Protein AF-A0A0D6L0T3-F1 (afdb_monomer)

pLDDT: mean 71.69, std 16.86, range [35.41, 88.5]

Radius of gyration: 13.88 Å; Cα contacts (8 Å, |Δi|>4): 94; chains: 1; bounding box: 31×48×29 Å

Secondary structure (DSSP, 8-state):
-----------TT-EEEEEETTEEEEEEEETTEEEEEEEEEES-HHHHHHHHHHHHHHHHHHHTT------

Mean predicted aligned error: 10.22 Å

Sequence (71 aa):
MKTKTPTGRASKGSVTAILSNGRIQLRFHFAGKRHYISTGYPDTPQHWKLAQLKASEIEKDILCERFDPRI

Structure (mmCIF, N/CA/C/O backbone):
data_AF-A0A0D6L0T3-F1
#
_entry.id   AF-A0A0D6L0T3-F1
#
loop_
_atom_site.group_PDB
_atom_site.id
_atom_site.type_symbol
_atom_site.label_atom_id
_atom_site.label_alt_id
_atom_site.label_comp_id
_atom_site.label_asym_id
_atom_site.label_entity_id
_atom_site.label_seq_id
_atom_site.pdbx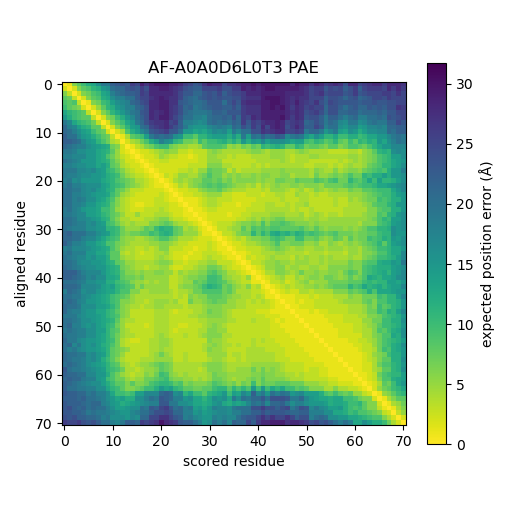_PDB_ins_code
_atom_site.Cartn_x
_atom_site.Cartn_y
_atom_site.Cartn_z
_atom_site.occupancy
_atom_site.B_iso_or_equiv
_atom_site.auth_seq_id
_atom_site.auth_comp_id
_atom_site.auth_asym_id
_atom_site.auth_atom_id
_atom_site.pdbx_PDB_model_num
ATOM 1 N N . MET A 1 1 ? 9.028 36.126 1.657 1.00 37.38 1 MET A N 1
ATOM 2 C CA . MET A 1 1 ? 8.447 34.816 2.026 1.00 37.38 1 MET A CA 1
ATOM 3 C C . MET A 1 1 ? 8.531 33.903 0.809 1.00 37.38 1 MET A C 1
ATOM 5 O O . MET A 1 1 ? 7.789 34.118 -0.136 1.00 37.38 1 MET A O 1
ATOM 9 N N . LYS A 1 2 ? 9.509 32.989 0.747 1.00 35.41 2 LYS A N 1
ATOM 10 C CA . LYS A 1 2 ? 9.687 32.095 -0.412 1.00 35.41 2 LYS A CA 1
ATOM 11 C C . LYS A 1 2 ? 9.009 30.762 -0.100 1.00 35.41 2 LYS A C 1
ATOM 13 O O . LYS A 1 2 ? 9.429 30.055 0.813 1.00 35.41 2 LYS A O 1
ATOM 18 N N . THR A 1 3 ?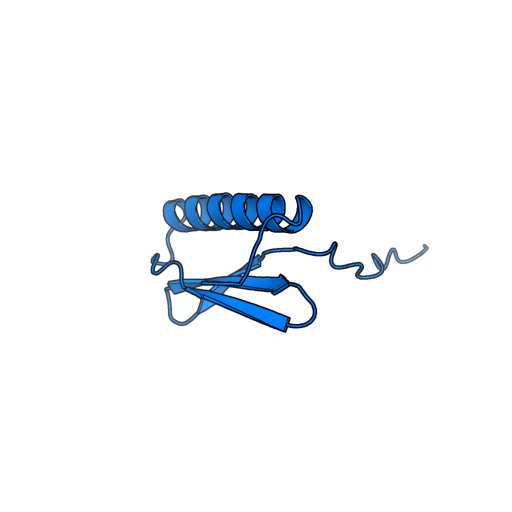 7.926 30.484 -0.816 1.00 41.81 3 THR A N 1
ATOM 19 C CA . THR A 1 3 ? 7.151 29.244 -0.780 1.00 41.81 3 THR A CA 1
ATOM 20 C C . THR A 1 3 ? 8.062 28.066 -1.121 1.00 41.81 3 THR A C 1
ATOM 22 O O . THR A 1 3 ? 8.532 27.915 -2.246 1.00 41.81 3 THR A O 1
ATOM 25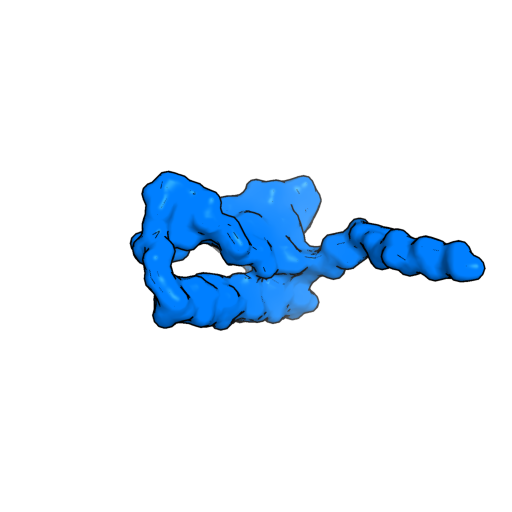 N N . LYS A 1 4 ? 8.361 27.232 -0.121 1.00 43.91 4 LYS A N 1
ATOM 26 C CA . LYS A 1 4 ? 9.015 25.940 -0.329 1.00 43.91 4 LYS A CA 1
ATOM 27 C C . LYS A 1 4 ? 7.979 24.998 -0.931 1.00 43.91 4 LYS A C 1
ATOM 29 O O . LYS A 1 4 ? 7.307 24.284 -0.200 1.00 43.91 4 LYS A O 1
ATOM 34 N N . THR A 1 5 ? 7.838 25.000 -2.249 1.00 42.06 5 THR A N 1
ATOM 35 C CA . THR A 1 5 ? 7.351 23.810 -2.948 1.00 42.06 5 THR A CA 1
ATOM 36 C C . THR A 1 5 ? 8.477 22.786 -2.818 1.00 42.06 5 THR A C 1
ATOM 38 O O . THR A 1 5 ? 9.548 23.024 -3.384 1.00 42.06 5 THR A O 1
ATOM 41 N N . PRO A 1 6 ? 8.336 21.680 -2.064 1.00 45.44 6 PRO A N 1
ATOM 42 C CA . PRO A 1 6 ? 9.269 20.588 -2.230 1.00 45.44 6 PRO A CA 1
ATOM 43 C C . PRO A 1 6 ? 8.955 20.022 -3.609 1.00 45.44 6 PRO A C 1
ATOM 45 O O . PRO A 1 6 ? 7.957 19.330 -3.796 1.00 45.44 6 PRO A O 1
ATOM 48 N N . THR A 1 7 ? 9.762 20.415 -4.594 1.00 43.12 7 THR A N 1
ATOM 49 C CA . THR A 1 7 ? 9.853 19.773 -5.900 1.00 43.12 7 THR A CA 1
ATOM 50 C C . THR A 1 7 ? 9.767 18.276 -5.671 1.00 43.12 7 THR A C 1
ATOM 52 O O . THR A 1 7 ? 10.674 17.691 -5.077 1.00 43.12 7 THR A O 1
ATOM 55 N N . GLY A 1 8 ? 8.624 17.709 -6.067 1.00 43.94 8 GLY A N 1
ATOM 56 C CA . GLY A 1 8 ? 8.233 16.320 -5.898 1.00 43.94 8 GLY A CA 1
ATOM 57 C C . GLY A 1 8 ? 9.171 15.401 -6.658 1.00 43.94 8 GLY A C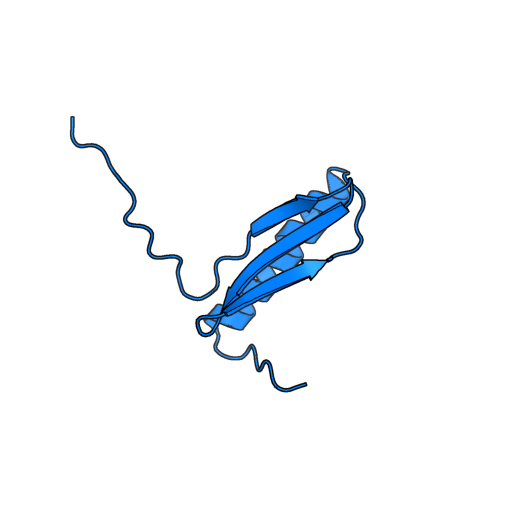 1
ATOM 58 O O . GLY A 1 8 ? 8.828 14.834 -7.688 1.00 43.94 8 GLY A O 1
ATOM 59 N N . ARG A 1 9 ? 10.380 15.242 -6.136 1.00 42.94 9 ARG A N 1
ATOM 60 C CA . ARG A 1 9 ? 11.196 14.074 -6.372 1.00 42.94 9 ARG A CA 1
ATOM 61 C C . ARG A 1 9 ? 10.567 13.034 -5.455 1.00 42.94 9 ARG A C 1
ATOM 63 O O . ARG A 1 9 ? 10.942 12.929 -4.295 1.00 42.94 9 ARG A O 1
ATOM 70 N N . ALA A 1 10 ? 9.532 12.345 -5.937 1.00 44.41 10 ALA A N 1
ATOM 71 C CA . ALA A 1 10 ? 9.201 11.044 -5.381 1.00 44.41 10 ALA A CA 1
ATOM 72 C C . ALA A 1 10 ? 10.482 10.226 -5.559 1.00 44.41 10 ALA A C 1
ATOM 74 O O . ALA A 1 10 ? 10.777 9.758 -6.661 1.00 44.41 10 ALA A O 1
ATOM 75 N N . SER A 1 11 ? 11.328 10.231 -4.525 1.00 46.09 11 SER A N 1
ATOM 76 C CA . SER A 1 11 ? 12.519 9.405 -4.422 1.00 46.09 11 SER A CA 1
ATOM 77 C C . SER A 1 11 ? 12.088 8.032 -4.891 1.00 46.09 11 SER A C 1
ATOM 79 O O . SER A 1 11 ? 11.066 7.548 -4.408 1.00 46.09 11 SER A O 1
ATOM 81 N N . LYS A 1 12 ? 12.753 7.493 -5.918 1.00 53.34 12 LYS A N 1
ATOM 82 C CA . LYS A 1 12 ? 12.468 6.175 -6.497 1.00 53.34 12 LYS A CA 1
ATOM 83 C C . LYS A 1 12 ? 12.079 5.223 -5.348 1.00 53.34 12 LYS A C 1
ATOM 85 O O . LYS A 1 12 ? 12.963 4.850 -4.591 1.00 53.34 12 LYS A O 1
ATOM 90 N N . GLY A 1 13 ? 10.784 4.941 -5.151 1.00 55.91 13 GLY A N 1
ATOM 91 C CA . GLY A 1 13 ? 10.311 4.104 -4.040 1.00 55.91 13 GLY A CA 1
ATOM 92 C C . GLY A 1 13 ? 9.466 4.680 -2.909 1.00 55.91 13 GLY A C 1
ATOM 93 O O . GLY A 1 13 ? 9.207 3.920 -1.988 1.00 55.91 13 GLY A O 1
ATOM 94 N N . SER A 1 14 ? 8.970 5.921 -2.942 1.00 68.31 14 SER A N 1
ATOM 95 C CA . SER A 1 14 ? 8.055 6.369 -1.873 1.00 68.31 14 SER A CA 1
ATOM 96 C C . SER A 1 14 ? 6.779 5.516 -1.800 1.00 68.31 14 SER A C 1
ATOM 98 O O . SER A 1 14 ? 5.981 5.491 -2.746 1.00 68.31 14 SER A O 1
ATOM 100 N N . VAL A 1 15 ? 6.579 4.850 -0.658 1.00 80.69 15 VAL A N 1
ATOM 101 C CA . VAL A 1 15 ? 5.398 4.025 -0.370 1.00 80.69 15 VAL A CA 1
ATOM 102 C C . VAL A 1 15 ? 4.472 4.741 0.595 1.00 80.69 15 VAL A C 1
ATOM 104 O O . VAL A 1 15 ? 4.866 5.166 1.674 1.00 80.69 15 VAL A O 1
ATOM 107 N N . THR A 1 16 ? 3.204 4.876 0.216 1.00 83.56 16 THR A N 1
ATOM 108 C CA . THR A 1 16 ? 2.182 5.539 1.029 1.00 83.56 16 THR A CA 1
ATOM 109 C C . THR A 1 16 ? 1.088 4.553 1.404 1.00 83.56 16 THR A C 1
ATOM 111 O O . THR A 1 16 ? 0.479 3.944 0.527 1.00 83.56 16 THR A O 1
ATOM 114 N N . ALA A 1 17 ? 0.798 4.426 2.697 1.00 84.69 17 ALA A N 1
ATOM 115 C CA . ALA A 1 17 ? -0.394 3.728 3.161 1.00 84.69 17 ALA A CA 1
ATOM 116 C C . ALA A 1 17 ? -1.632 4.619 2.962 1.00 84.69 17 ALA A C 1
ATOM 118 O O . ALA A 1 17 ? -1.666 5.762 3.415 1.00 84.69 17 ALA A O 1
ATOM 119 N N . ILE A 1 18 ? -2.635 4.097 2.267 1.00 86.75 18 ILE A N 1
ATOM 120 C CA . ILE A 1 18 ? -3.938 4.717 2.041 1.00 86.75 18 ILE A CA 1
ATOM 121 C C . ILE A 1 18 ? -5.030 3.811 2.597 1.00 86.75 18 ILE A C 1
ATOM 123 O O . ILE A 1 18 ? -4.882 2.589 2.621 1.00 86.75 18 ILE A O 1
ATOM 127 N N . LEU A 1 19 ? -6.144 4.407 3.003 1.00 84.38 19 LEU A N 1
ATOM 128 C CA . LEU A 1 19 ? -7.344 3.654 3.328 1.00 84.38 19 LEU A CA 1
ATOM 129 C C . LEU A 1 19 ? -8.238 3.538 2.095 1.00 84.38 19 LEU A C 1
ATOM 131 O O . LEU A 1 19 ? -8.476 4.526 1.403 1.00 84.38 19 LEU A O 1
ATOM 135 N N . SER A 1 20 ? -8.760 2.348 1.842 1.00 81.88 20 SER A N 1
ATOM 136 C CA . SER A 1 20 ? -9.698 2.078 0.759 1.00 81.88 20 SER A CA 1
ATOM 137 C C . SER A 1 20 ? -10.723 1.057 1.234 1.00 81.88 20 SER A C 1
ATOM 139 O O . SER A 1 20 ? -10.360 -0.046 1.640 1.00 81.88 20 SER A O 1
ATOM 141 N N . ASN A 1 21 ? -12.003 1.439 1.241 1.00 81.31 21 ASN A N 1
ATOM 142 C CA . ASN A 1 21 ? -13.120 0.605 1.707 1.00 81.31 21 ASN A CA 1
ATOM 143 C C . ASN A 1 21 ? -12.880 -0.054 3.084 1.00 81.31 21 ASN A C 1
ATOM 145 O O . ASN A 1 21 ? -13.126 -1.245 3.266 1.00 81.31 21 ASN A O 1
ATOM 149 N N . GLY A 1 22 ? -12.352 0.710 4.050 1.00 82.38 22 GLY A N 1
ATOM 150 C CA . GLY A 1 22 ? -12.074 0.220 5.409 1.00 82.38 22 GLY A CA 1
ATOM 151 C C . GLY A 1 22 ? -10.860 -0.709 5.521 1.00 82.38 22 GLY A C 1
ATOM 152 O O . GLY A 1 22 ? -10.646 -1.318 6.570 1.00 82.38 22 GLY A O 1
ATOM 153 N N . ARG A 1 23 ? -10.067 -0.833 4.451 1.00 85.25 23 ARG A N 1
ATOM 154 C CA . ARG A 1 23 ? -8.838 -1.625 4.413 1.00 85.25 23 ARG A CA 1
ATOM 155 C C . ARG A 1 23 ? -7.643 -0.753 4.091 1.00 85.25 23 ARG A C 1
ATOM 157 O O . ARG A 1 23 ? -7.731 0.182 3.297 1.00 85.25 23 ARG A O 1
ATOM 164 N N . ILE A 1 24 ? -6.506 -1.100 4.666 1.00 88.38 24 ILE A N 1
ATOM 165 C CA . ILE A 1 24 ? -5.254 -0.414 4.388 1.00 88.38 24 ILE A CA 1
ATOM 166 C C . ILE A 1 24 ? -4.654 -0.981 3.093 1.00 88.38 24 ILE A C 1
ATOM 168 O O . ILE A 1 24 ? -4.605 -2.192 2.863 1.00 88.38 24 ILE A O 1
ATOM 172 N N . GLN A 1 25 ? -4.215 -0.090 2.212 1.00 88.50 25 GLN A N 1
ATOM 173 C CA . GLN A 1 25 ? -3.508 -0.414 0.979 1.00 88.50 25 GLN A CA 1
ATOM 174 C C . GLN A 1 25 ? -2.229 0.410 0.901 1.00 88.50 25 GLN A C 1
ATOM 176 O O . GLN A 1 25 ? -2.205 1.577 1.267 1.00 88.50 25 GLN A O 1
ATOM 181 N N . LEU A 1 26 ? -1.159 -0.180 0.397 1.00 86.75 26 LEU A N 1
ATOM 182 C CA . LEU A 1 26 ? 0.089 0.511 0.115 1.00 86.75 26 LEU A CA 1
ATOM 183 C C . LEU A 1 26 ? 0.103 0.902 -1.354 1.00 86.75 26 LEU A C 1
ATOM 185 O O . LEU A 1 26 ? -0.035 0.055 -2.235 1.00 86.75 26 LEU A O 1
ATOM 189 N N . ARG A 1 27 ? 0.268 2.191 -1.620 1.00 86.00 27 ARG A N 1
ATOM 190 C CA . ARG A 1 27 ? 0.394 2.756 -2.958 1.00 86.00 27 ARG A CA 1
ATOM 191 C C . ARG A 1 27 ? 1.800 3.296 -3.136 1.00 86.00 27 ARG A C 1
ATOM 193 O O . ARG A 1 27 ? 2.228 4.151 -2.366 1.00 86.00 27 ARG A O 1
ATOM 200 N N . PHE A 1 28 ? 2.483 2.861 -4.185 1.00 83.69 28 PHE A N 1
ATOM 201 C CA . PHE A 1 28 ? 3.815 3.361 -4.510 1.00 83.69 28 PHE A CA 1
ATOM 202 C C . PHE A 1 28 ? 4.073 3.381 -6.010 1.00 83.69 28 PHE A C 1
ATOM 204 O O . PHE A 1 28 ? 3.350 2.774 -6.803 1.00 83.69 28 PHE A O 1
ATOM 211 N N . HIS A 1 29 ? 5.098 4.130 -6.399 1.00 77.06 29 HIS A N 1
ATOM 212 C CA . HIS A 1 29 ? 5.591 4.168 -7.768 1.00 77.06 29 HIS A CA 1
ATOM 213 C C . HIS A 1 29 ? 6.966 3.506 -7.820 1.00 77.06 29 HIS A C 1
ATOM 215 O O . HIS A 1 29 ? 7.902 3.962 -7.163 1.00 77.06 29 HIS A O 1
ATOM 221 N N . PHE A 1 30 ? 7.088 2.454 -8.625 1.00 74.62 30 PHE A N 1
ATOM 222 C CA . PHE A 1 30 ? 8.337 1.734 -8.840 1.00 74.62 30 PHE A CA 1
ATOM 223 C C . PHE A 1 30 ? 8.536 1.458 -10.329 1.00 74.62 30 PHE A C 1
ATOM 225 O O . PHE A 1 30 ? 7.576 1.164 -11.036 1.00 74.62 30 PHE A O 1
ATOM 232 N N . ALA A 1 31 ? 9.770 1.608 -10.820 1.00 69.50 31 ALA A N 1
ATOM 233 C CA . ALA A 1 31 ? 10.138 1.361 -12.220 1.00 69.50 31 ALA A CA 1
ATOM 234 C C . ALA A 1 31 ? 9.212 2.038 -13.265 1.00 69.50 31 ALA A C 1
ATOM 236 O O . ALA A 1 31 ? 8.921 1.480 -14.320 1.00 69.50 31 ALA A O 1
ATOM 237 N N . GLY A 1 32 ? 8.703 3.241 -12.962 1.00 74.31 32 GLY A N 1
ATOM 238 C CA . GLY A 1 32 ? 7.780 3.977 -13.839 1.00 74.31 32 GLY A CA 1
ATOM 239 C C . GLY A 1 32 ? 6.329 3.473 -13.832 1.00 74.31 32 GLY A C 1
ATOM 240 O O . GLY A 1 32 ? 5.492 4.033 -14.538 1.00 74.31 32 GLY A O 1
ATOM 241 N N . LYS A 1 33 ? 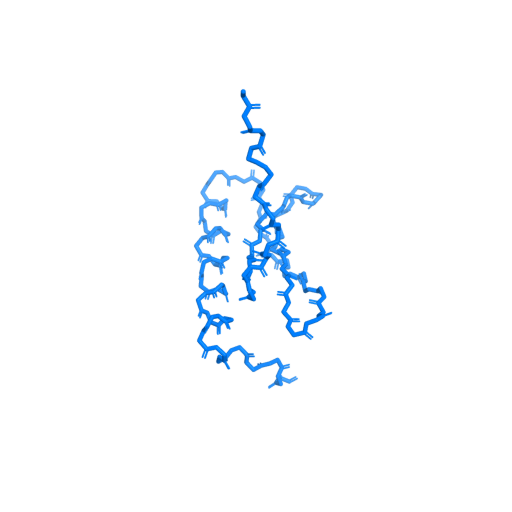5.997 2.465 -13.016 1.00 79.38 33 LYS A N 1
ATOM 242 C CA . LYS A 1 33 ? 4.646 1.910 -12.857 1.00 79.38 33 LYS A CA 1
ATOM 243 C C . LYS A 1 33 ? 4.079 2.193 -11.466 1.00 79.38 33 LYS A C 1
ATOM 245 O O . LYS A 1 33 ? 4.803 2.354 -10.483 1.00 79.38 33 LYS A O 1
ATOM 250 N N . ARG A 1 34 ? 2.748 2.279 -11.396 1.00 83.50 34 ARG A N 1
ATOM 251 C CA . ARG A 1 34 ? 1.990 2.400 -10.145 1.00 83.50 34 ARG A CA 1
ATOM 252 C C . ARG A 1 34 ? 1.679 1.015 -9.613 1.00 83.50 34 ARG A C 1
ATOM 254 O O . ARG A 1 34 ? 1.026 0.239 -10.304 1.00 83.50 34 ARG A O 1
ATOM 261 N N . HIS A 1 35 ? 2.104 0.746 -8.388 1.00 82.88 35 HIS A N 1
ATOM 262 C CA . HIS A 1 35 ? 1.824 -0.498 -7.694 1.00 82.88 35 HIS A CA 1
ATOM 263 C C . HIS A 1 35 ? 0.905 -0.240 -6.504 1.00 82.88 35 HIS A C 1
ATOM 265 O O . HIS A 1 35 ? 1.036 0.754 -5.781 1.00 82.88 35 HIS A O 1
ATOM 271 N N . TYR A 1 36 ? -0.037 -1.160 -6.332 1.00 85.00 36 TYR A N 1
ATOM 272 C CA . TYR A 1 36 ? -0.980 -1.188 -5.228 1.00 85.00 36 TYR A CA 1
ATOM 273 C C . TYR A 1 36 ? -0.834 -2.539 -4.540 1.00 85.00 36 TYR A C 1
ATOM 275 O O . TYR A 1 36 ? -1.012 -3.577 -5.172 1.00 85.00 36 TYR A O 1
ATOM 283 N N . ILE A 1 37 ? -0.507 -2.526 -3.253 1.00 82.38 37 ILE A N 1
ATOM 284 C CA . ILE A 1 37 ? -0.442 -3.723 -2.420 1.00 82.38 37 ILE A CA 1
ATOM 285 C C . ILE A 1 37 ? -1.525 -3.597 -1.360 1.00 82.38 37 ILE A C 1
ATOM 287 O O . ILE A 1 37 ? -1.428 -2.787 -0.442 1.00 82.38 37 ILE A O 1
ATOM 291 N N . SER A 1 38 ? -2.575 -4.401 -1.478 1.00 80.94 38 SER A N 1
ATOM 292 C CA . SER A 1 38 ? -3.555 -4.537 -0.403 1.00 80.94 38 SER A CA 1
ATOM 293 C C . SER A 1 38 ? -2.909 -5.288 0.754 1.00 80.94 38 SER A C 1
ATOM 295 O O . SER A 1 38 ? -2.530 -6.444 0.595 1.00 80.94 38 SER A O 1
ATOM 297 N N . THR A 1 39 ? -2.794 -4.660 1.924 1.00 81.06 39 THR A N 1
ATOM 298 C CA . THR A 1 39 ? -2.274 -5.355 3.113 1.00 81.06 39 THR A CA 1
ATOM 299 C C . THR A 1 39 ? -3.329 -6.255 3.748 1.00 81.06 39 THR A C 1
ATOM 301 O O . THR A 1 39 ? -2.994 -7.108 4.560 1.00 81.06 39 THR A O 1
ATOM 304 N N . GLY A 1 40 ? -4.604 -6.067 3.384 1.00 81.25 40 GLY A N 1
ATOM 305 C CA . GLY A 1 40 ? -5.731 -6.799 3.963 1.00 81.25 40 GLY A CA 1
ATOM 306 C C . GLY A 1 40 ? -6.055 -6.371 5.393 1.00 81.25 40 GLY A C 1
ATOM 307 O O . GLY A 1 40 ? -6.989 -6.905 5.984 1.00 81.25 40 GLY A O 1
ATOM 308 N N . TYR A 1 41 ? -5.322 -5.400 5.940 1.00 82.56 41 TYR A N 1
ATOM 309 C CA . TYR A 1 41 ? -5.528 -4.961 7.303 1.00 82.56 41 TYR A CA 1
ATOM 310 C C . TYR A 1 41 ? -6.747 -4.043 7.424 1.00 82.56 41 TYR A C 1
ATOM 312 O O . TYR A 1 41 ? -6.941 -3.187 6.555 1.00 82.56 41 TYR A O 1
ATOM 320 N N . PRO A 1 42 ? -7.546 -4.182 8.492 1.00 83.75 42 PRO A N 1
ATOM 321 C CA . PRO A 1 42 ? -8.625 -3.252 8.790 1.00 83.75 42 PRO A CA 1
ATOM 322 C C . PRO A 1 42 ? -8.079 -1.891 9.243 1.00 83.75 42 PRO A C 1
ATOM 324 O O . PRO A 1 42 ? -6.926 -1.773 9.665 1.00 83.75 42 PRO A O 1
ATOM 327 N N . ASP A 1 43 ? -8.928 -0.869 9.180 1.00 83.50 43 ASP A N 1
ATOM 328 C CA . ASP A 1 43 ? -8.638 0.479 9.675 1.00 83.50 43 ASP A CA 1
ATOM 329 C C . ASP A 1 43 ? -8.527 0.518 11.208 1.00 83.50 43 ASP A C 1
ATOM 331 O O . ASP A 1 43 ? -9.459 0.896 11.915 1.00 83.50 43 ASP A O 1
ATOM 335 N N . THR A 1 44 ? -7.390 0.079 11.752 1.00 86.19 44 THR A N 1
ATOM 336 C CA . THR A 1 44 ? -7.077 0.261 13.174 1.00 86.19 44 THR A CA 1
ATOM 337 C C . THR A 1 44 ? -5.685 0.858 13.366 1.00 86.19 44 THR A C 1
ATOM 339 O O . THR A 1 44 ? -4.790 0.620 12.549 1.00 86.19 44 THR A O 1
ATOM 342 N N . PRO A 1 45 ? -5.437 1.596 14.464 1.00 84.25 45 PRO A N 1
ATOM 343 C CA . PRO A 1 45 ? -4.149 2.258 14.694 1.00 84.25 45 PRO A CA 1
ATOM 344 C C . PRO A 1 45 ? -2.954 1.291 14.711 1.00 84.25 45 PRO A C 1
ATOM 346 O O . PRO A 1 45 ? -1.868 1.616 14.231 1.00 84.25 45 PRO A O 1
ATOM 349 N N . GLN A 1 46 ? -3.155 0.076 15.231 1.00 86.69 46 GLN A N 1
ATOM 350 C CA . GLN A 1 46 ? -2.137 -0.981 15.240 1.00 86.69 46 GLN A CA 1
ATOM 351 C C . GLN A 1 46 ? -1.804 -1.448 13.819 1.00 86.69 46 GLN A C 1
ATOM 353 O O . GLN A 1 46 ? -0.634 -1.551 13.450 1.00 86.69 46 GLN A O 1
ATOM 358 N N . HIS A 1 47 ? -2.830 -1.667 13.001 1.00 85.25 47 HIS A N 1
ATOM 359 C CA . HIS A 1 47 ? -2.680 -2.073 11.611 1.00 85.25 47 HIS A CA 1
ATOM 360 C C . HIS A 1 47 ? -2.090 -0.972 10.728 1.00 85.25 47 HIS A C 1
ATOM 362 O O . HIS A 1 47 ? -1.315 -1.273 9.824 1.00 85.25 47 HIS A O 1
ATOM 368 N N . TRP A 1 48 ? -2.378 0.297 11.020 1.00 84.81 48 TRP A N 1
ATOM 369 C CA . TRP A 1 48 ? -1.709 1.438 10.392 1.00 84.81 48 TRP A CA 1
ATOM 370 C C . TRP A 1 48 ? -0.213 1.433 10.659 1.00 84.81 48 TRP A C 1
ATOM 372 O O . TRP A 1 48 ? 0.576 1.635 9.737 1.00 84.81 48 TRP A O 1
ATOM 382 N N . LYS A 1 49 ? 0.188 1.132 11.896 1.00 87.19 49 LYS A N 1
ATOM 383 C CA . LYS A 1 49 ? 1.602 1.019 12.254 1.00 87.19 49 LYS A CA 1
ATOM 384 C C . LYS A 1 49 ? 2.270 -0.152 11.529 1.00 87.19 49 LYS A C 1
ATOM 386 O O . LYS A 1 49 ? 3.356 0.020 10.987 1.00 87.19 49 LYS A O 1
ATOM 391 N N . LEU A 1 50 ? 1.597 -1.301 11.431 1.00 86.31 50 LEU A N 1
ATOM 392 C CA . LEU A 1 50 ? 2.071 -2.450 10.644 1.00 86.31 50 LEU A CA 1
ATOM 393 C C . LEU A 1 50 ? 2.170 -2.137 9.146 1.00 86.31 50 LEU A C 1
ATOM 395 O O . LEU A 1 50 ? 3.145 -2.511 8.499 1.00 86.31 50 LEU A O 1
ATOM 399 N N . ALA A 1 51 ? 1.183 -1.440 8.586 1.00 86.19 51 ALA A N 1
ATOM 400 C CA . ALA A 1 51 ? 1.193 -1.037 7.187 1.00 86.19 51 ALA A CA 1
ATOM 401 C C . ALA A 1 51 ? 2.316 -0.037 6.897 1.00 86.19 51 ALA A C 1
ATOM 403 O O . ALA A 1 51 ? 2.983 -0.176 5.880 1.00 86.19 51 ALA A O 1
ATOM 404 N N . GLN A 1 52 ? 2.565 0.925 7.791 1.00 84.62 52 GLN A N 1
ATOM 405 C CA . GLN A 1 52 ? 3.697 1.846 7.673 1.00 84.62 52 GLN A CA 1
ATOM 406 C C . GLN A 1 52 ? 5.041 1.125 7.778 1.00 84.62 52 GLN A C 1
ATOM 408 O O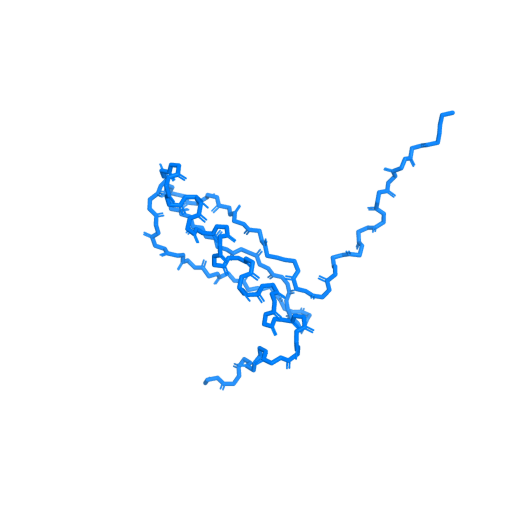 . GLN A 1 52 ? 5.916 1.390 6.965 1.00 84.62 52 GLN A O 1
ATOM 413 N N . LEU A 1 53 ? 5.196 0.177 8.708 1.00 86.94 53 LEU A N 1
ATOM 414 C CA . LEU A 1 53 ? 6.411 -0.642 8.791 1.00 86.94 53 LEU A CA 1
ATOM 415 C C . LEU A 1 53 ? 6.655 -1.401 7.483 1.00 86.94 53 LEU A C 1
ATOM 417 O O . LEU A 1 53 ? 7.744 -1.323 6.922 1.00 86.94 53 LEU A O 1
ATOM 421 N N . LYS A 1 54 ? 5.610 -2.032 6.939 1.00 84.12 54 LYS A N 1
ATOM 422 C CA . LYS A 1 54 ? 5.683 -2.740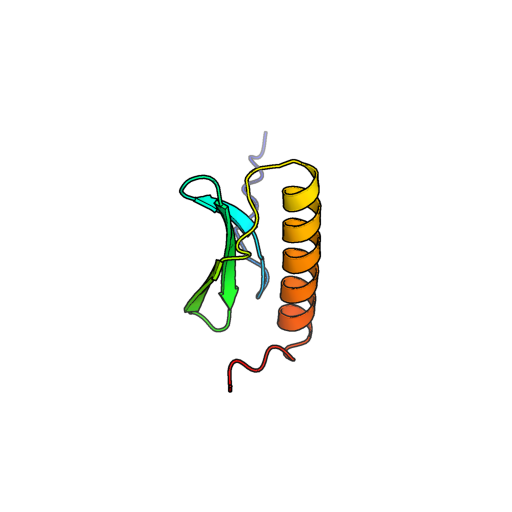 5.656 1.00 84.12 54 LYS A CA 1
ATOM 423 C C . LYS A 1 54 ? 5.947 -1.796 4.481 1.00 84.12 54 LYS A C 1
ATOM 425 O O . LYS A 1 54 ? 6.659 -2.152 3.549 1.00 84.12 54 LYS A O 1
ATOM 430 N N . ALA A 1 55 ? 5.404 -0.580 4.529 1.00 84.94 55 ALA A N 1
ATOM 431 C CA . ALA A 1 55 ? 5.700 0.474 3.566 1.00 84.94 55 ALA A CA 1
ATOM 432 C C . ALA A 1 55 ? 7.180 0.871 3.610 1.00 84.94 55 ALA A C 1
ATOM 434 O O . ALA A 1 55 ? 7.797 0.971 2.555 1.00 84.94 55 ALA A O 1
ATOM 435 N N . SER A 1 56 ? 7.759 1.031 4.804 1.00 83.44 56 SER A N 1
ATOM 436 C CA . SER A 1 56 ? 9.186 1.312 4.981 1.00 83.44 56 SER A CA 1
ATOM 437 C C . SER A 1 56 ? 10.077 0.155 4.532 1.00 83.44 56 SER A C 1
ATOM 439 O O . SER 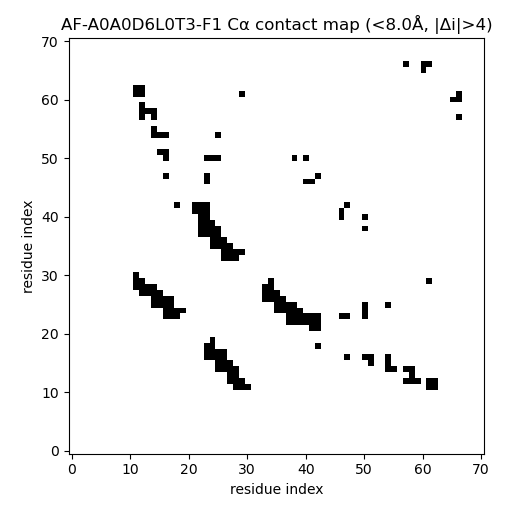A 1 56 ? 11.135 0.404 3.965 1.00 83.44 56 SER A O 1
ATOM 441 N N . GLU A 1 57 ? 9.665 -1.100 4.738 1.00 82.38 57 GLU A N 1
ATOM 442 C CA . GLU A 1 57 ? 10.379 -2.262 4.188 1.00 82.38 57 GLU A CA 1
ATOM 443 C C . GLU A 1 57 ? 10.414 -2.215 2.658 1.00 82.38 57 GLU A C 1
ATOM 445 O O . GLU A 1 57 ? 11.491 -2.291 2.072 1.00 82.38 57 GLU A O 1
ATOM 450 N N . ILE A 1 58 ? 9.259 -1.994 2.020 1.00 78.38 58 ILE A N 1
ATOM 451 C CA . ILE A 1 58 ? 9.162 -1.889 0.558 1.00 78.38 58 ILE A CA 1
ATOM 452 C C . ILE A 1 58 ? 9.956 -0.681 0.045 1.00 78.38 58 ILE A C 1
ATOM 454 O O . ILE A 1 58 ? 10.661 -0.793 -0.952 1.00 78.38 58 ILE A O 1
ATOM 458 N N . GLU A 1 59 ? 9.887 0.466 0.724 1.00 79.12 59 GLU A N 1
ATOM 459 C CA . GLU A 1 59 ? 10.687 1.645 0.380 1.00 79.12 59 GLU A CA 1
ATOM 460 C C . GLU A 1 59 ? 12.189 1.327 0.444 1.00 79.12 59 GLU A C 1
ATOM 462 O O . GLU A 1 59 ? 12.933 1.686 -0.470 1.00 79.12 59 GLU A O 1
ATOM 467 N N . LYS A 1 60 ? 12.631 0.583 1.468 1.00 79.19 60 LYS A N 1
ATOM 468 C CA . LYS A 1 60 ? 14.024 0.141 1.605 1.00 79.19 60 LYS A CA 1
ATOM 469 C C . LYS A 1 60 ? 14.433 -0.838 0.500 1.00 79.19 60 LYS A C 1
ATOM 471 O O . LYS A 1 60 ? 15.527 -0.699 -0.045 1.00 79.19 60 LYS A O 1
ATOM 476 N N . ASP A 1 61 ? 13.576 -1.796 0.153 1.00 72.81 61 ASP A N 1
ATOM 477 C CA . ASP A 1 61 ? 13.836 -2.769 -0.918 1.00 72.81 61 ASP A CA 1
ATOM 478 C C . ASP A 1 61 ? 13.903 -2.106 -2.297 1.00 72.81 61 ASP A C 1
ATOM 480 O O . ASP A 1 61 ? 14.762 -2.449 -3.115 1.00 72.81 61 ASP A O 1
ATOM 484 N N . ILE A 1 62 ? 13.042 -1.113 -2.540 1.00 71.50 62 ILE A N 1
ATOM 485 C CA . ILE A 1 62 ? 13.085 -0.295 -3.751 1.00 71.50 62 ILE A CA 1
ATOM 486 C C . ILE A 1 62 ? 14.372 0.536 -3.797 1.00 71.50 62 ILE A C 1
ATOM 488 O O . ILE A 1 62 ? 15.014 0.607 -4.846 1.00 71.50 62 ILE A O 1
ATOM 492 N N . LEU A 1 63 ? 14.762 1.150 -2.674 1.00 68.81 63 LEU A N 1
ATOM 493 C CA . LEU A 1 63 ? 15.983 1.950 -2.584 1.00 68.81 63 LEU A CA 1
ATOM 494 C C . LEU A 1 63 ? 17.240 1.104 -2.825 1.00 68.81 63 LEU A C 1
ATOM 496 O O . LEU A 1 63 ? 18.183 1.578 -3.450 1.00 68.81 63 LEU A O 1
ATOM 500 N N . CYS A 1 64 ? 17.244 -0.146 -2.360 1.00 64.88 64 CYS A N 1
ATOM 501 C CA . CYS A 1 64 ? 18.325 -1.099 -2.605 1.00 64.88 64 CYS A CA 1
ATOM 502 C C . CYS A 1 64 ? 18.350 -1.668 -4.037 1.00 64.88 64 CYS A C 1
ATOM 504 O O . CYS A 1 64 ? 19.165 -2.551 -4.291 1.00 64.88 64 CYS A O 1
ATOM 506 N N . GLU A 1 65 ? 17.458 -1.234 -4.945 1.00 59.81 65 GLU A N 1
ATOM 507 C CA . GLU A 1 65 ? 17.287 -1.795 -6.304 1.00 59.81 65 GLU A CA 1
ATOM 508 C C . GLU A 1 65 ? 17.123 -3.329 -6.317 1.00 59.81 65 GLU A C 1
ATOM 510 O O . GLU A 1 65 ? 17.297 -3.986 -7.340 1.00 59.81 65 GLU A O 1
ATOM 515 N N . ARG A 1 66 ? 16.756 -3.907 -5.167 1.00 55.44 66 ARG A N 1
ATOM 516 C CA . ARG A 1 66 ? 16.610 -5.350 -4.954 1.00 55.44 66 ARG A CA 1
ATOM 517 C C . ARG A 1 66 ? 15.155 -5.796 -5.043 1.00 55.44 66 ARG A C 1
ATOM 519 O O . ARG A 1 66 ? 14.872 -6.989 -4.982 1.00 55.44 66 ARG A O 1
ATOM 526 N N . PHE A 1 67 ? 14.239 -4.841 -5.194 1.00 53.53 67 PHE A N 1
ATOM 527 C CA . PHE A 1 67 ? 12.860 -5.118 -5.552 1.00 53.53 67 PHE A CA 1
ATOM 528 C C . PHE A 1 67 ? 12.831 -5.637 -6.992 1.00 53.53 67 PHE A C 1
ATOM 530 O O . PHE A 1 67 ? 12.688 -4.868 -7.940 1.00 53.53 67 PHE A O 1
ATOM 537 N N . ASP A 1 68 ? 13.037 -6.941 -7.151 1.00 47.22 68 ASP A N 1
ATOM 538 C CA . ASP A 1 68 ? 12.894 -7.633 -8.421 1.00 47.22 68 ASP A CA 1
ATOM 539 C C . ASP A 1 68 ? 11.397 -7.933 -8.614 1.00 47.22 68 ASP A C 1
ATOM 541 O O . ASP A 1 68 ? 10.834 -8.755 -7.889 1.00 47.22 68 ASP A O 1
ATOM 545 N N . PRO A 1 69 ? 10.694 -7.245 -9.533 1.00 51.62 69 PRO A N 1
ATOM 546 C CA . PRO A 1 69 ? 9.285 -7.509 -9.801 1.00 51.62 69 PRO A CA 1
ATOM 547 C C . PRO A 1 69 ? 9.083 -8.807 -10.601 1.00 51.62 69 PRO A C 1
ATOM 549 O O . PRO A 1 69 ? 7.960 -9.079 -11.023 1.00 51.62 69 PRO A O 1
ATOM 552 N N . ARG A 1 70 ? 10.148 -9.581 -10.862 1.00 42.66 70 ARG A N 1
ATOM 553 C CA . ARG A 1 70 ? 10.081 -10.892 -11.510 1.00 42.66 70 ARG A CA 1
ATOM 554 C C . ARG A 1 70 ? 9.729 -11.963 -10.478 1.00 42.66 70 ARG A C 1
ATOM 556 O O . ARG A 1 70 ? 10.599 -12.674 -9.984 1.00 42.66 70 ARG A O 1
ATOM 563 N N . ILE A 1 71 ? 8.441 -12.065 -10.174 1.00 41.50 71 ILE A N 1
ATOM 564 C CA .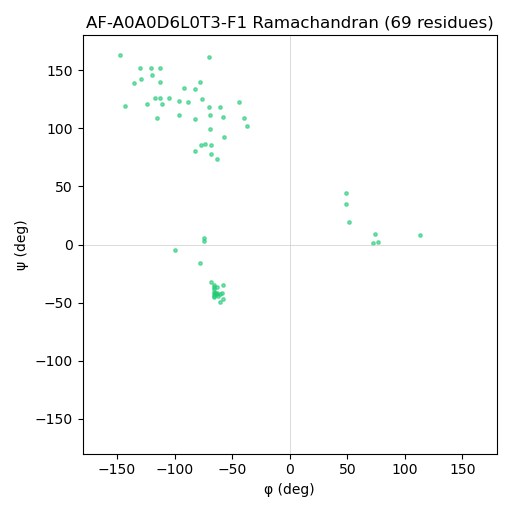 ILE A 1 71 ? 7.832 -13.341 -9.782 1.00 41.50 71 ILE A CA 1
ATOM 565 C C . ILE A 1 71 ? 7.072 -13.851 -11.001 1.00 41.50 71 ILE A C 1
ATOM 567 O O . ILE A 1 71 ? 6.370 -13.016 -11.621 1.00 41.50 71 ILE A O 1
#

Nearest PDB structures (foldseek):
  6p5k-assembly1_Ak  TM=6.033E-01  e=1.805E+00  Oryctolagus cuniculus
  7ljc-assembly1_A  TM=5.424E-01  e=7.273E-01  Homo sapiens
  8w8n-assembly1_D  TM=4.031E-01  e=8.282E-01  Thermus thermophilus HB8
  5y39-assembly1_B  TM=3.686E-01  e=4.480E+00  Homo sapiens

Foldseek 3Di:
DDDPPPPPPPPQQQWDWDDDPQFTWIWDDHPNDIDIGGPRDGPDPVVVVVSVVVSVVRSVCRVVVNPDVPD

Solvent-accessible surface area (backbone atoms only — not comparable to full-atom values): 4300 Å² total; per-residue (Å²): 137,84,82,81,73,77,77,83,69,70,54,76,23,56,49,41,75,42,81,54,97,64,24,36,28,38,41,31,46,51,98,95,40,82,46,76,46,74,71,77,34,55,80,41,75,69,43,50,51,52,46,48,52,53,29,50,50,51,25,49,33,38,62,66,70,64,62,68,85,83,122